Protein AF-A0A381L675-F1 (afdb_monomer)

Nearest PDB structures (foldseek):
  5hnm-assembly3_C  TM=4.010E-01  e=3.890E+00  Enterococcus faecalis V583
  5zhw-assembly2_B  TM=4.001E-01  e=3.402E+00  Enterococcus faecalis V583

pLDDT: mean 77.13, std 12.57, range [38.53, 91.19]

Secondary structure (DSSP, 8-state):
------S--PPPBPPPPTTS---EE-TTS-EE-HHHHHHHHHHHHHHGGG-SSSSEE--SS-BSS-SPPEE----TTSPEEEBTEEE--

Structure (mmCIF, N/CA/C/O backbone):
data_AF-A0A381L675-F1
#
_entry.id   AF-A0A381L675-F1
#
loop_
_atom_site.group_PDB
_atom_site.id
_atom_site.type_symbol
_atom_site.label_atom_id
_atom_site.label_alt_id
_atom_site.label_comp_id
_atom_site.label_asym_id
_atom_site.label_entity_id
_atom_site.label_seq_id
_atom_site.pdbx_PDB_ins_code
_atom_site.Cartn_x
_atom_site.Cartn_y
_atom_site.Cartn_z
_atom_site.occupancy
_atom_site.B_iso_or_equiv
_atom_site.auth_seq_id
_atom_site.auth_comp_id
_atom_site.auth_asym_id
_atom_site.auth_atom_id
_atom_site.pdbx_PDB_model_num
ATOM 1 N N . MET A 1 1 ? 12.740 34.480 11.104 1.00 39.94 1 MET A N 1
ATOM 2 C CA . MET A 1 1 ? 14.012 33.924 10.600 1.00 39.94 1 MET A CA 1
ATOM 3 C C . MET A 1 1 ? 13.691 33.223 9.289 1.00 39.94 1 MET A C 1
ATOM 5 O O . MET A 1 1 ? 13.040 32.190 9.308 1.00 39.94 1 MET A O 1
ATOM 9 N N . LEU A 1 2 ? 13.984 33.874 8.163 1.00 38.53 2 LEU A N 1
ATOM 10 C CA . LEU A 1 2 ? 13.720 33.343 6.824 1.00 38.53 2 LEU A CA 1
ATOM 11 C C . LEU A 1 2 ? 14.832 32.352 6.483 1.00 38.53 2 LEU A C 1
ATOM 13 O O . LEU A 1 2 ? 15.982 32.758 6.344 1.00 38.53 2 LEU A O 1
ATOM 17 N N . ILE A 1 3 ? 14.501 31.068 6.369 1.00 44.16 3 ILE A N 1
ATOM 18 C CA . ILE A 1 3 ? 15.399 30.096 5.747 1.00 44.16 3 ILE A CA 1
ATOM 19 C C . ILE A 1 3 ? 15.016 30.049 4.272 1.00 44.16 3 ILE A C 1
ATOM 21 O O . ILE A 1 3 ? 14.089 29.349 3.877 1.00 44.16 3 ILE A O 1
ATOM 25 N N . GLN A 1 4 ? 15.723 30.838 3.466 1.00 49.81 4 GLN A N 1
ATOM 26 C CA . GLN A 1 4 ? 15.843 30.562 2.042 1.00 49.81 4 GLN A CA 1
ATOM 27 C C . GLN A 1 4 ? 16.737 29.328 1.888 1.00 49.81 4 GLN A C 1
ATOM 29 O O . GLN A 1 4 ? 17.873 29.317 2.368 1.00 49.81 4 GLN A O 1
ATOM 34 N N . ARG A 1 5 ? 16.230 28.286 1.225 1.00 50.50 5 ARG A N 1
ATOM 35 C CA . ARG A 1 5 ? 17.066 27.246 0.626 1.00 50.50 5 ARG A CA 1
ATOM 36 C C . ARG A 1 5 ? 16.780 27.167 -0.869 1.00 50.50 5 ARG A C 1
ATOM 38 O O . ARG A 1 5 ? 15.636 27.174 -1.306 1.00 50.50 5 ARG A O 1
ATOM 45 N N . SER A 1 6 ? 17.893 27.172 -1.579 1.00 63.59 6 SER A N 1
ATOM 46 C CA . SER A 1 6 ? 18.157 27.148 -3.008 1.00 63.59 6 SER A CA 1
ATOM 47 C C . SER A 1 6 ? 17.832 25.802 -3.670 1.00 63.59 6 SER A C 1
ATOM 49 O O . SER A 1 6 ? 17.975 24.759 -3.031 1.00 63.59 6 SER A O 1
ATOM 51 N N . ASP A 1 7 ? 17.447 25.851 -4.949 1.00 67.00 7 ASP A N 1
ATOM 52 C CA . ASP A 1 7 ? 17.595 24.821 -5.999 1.00 67.00 7 ASP A CA 1
ATOM 53 C C . ASP A 1 7 ? 17.534 23.344 -5.581 1.00 67.00 7 ASP A C 1
ATOM 55 O O . ASP A 1 7 ? 18.431 22.559 -5.883 1.00 67.00 7 ASP A O 1
ATOM 59 N N . SER A 1 8 ? 16.474 22.920 -4.901 1.00 58.25 8 SER A N 1
ATOM 60 C CA . SER A 1 8 ? 16.278 21.502 -4.586 1.00 58.25 8 SER A CA 1
ATOM 61 C C . SER A 1 8 ? 14.901 21.059 -5.046 1.00 58.25 8 SER A C 1
ATOM 63 O O . SER A 1 8 ? 13.896 21.680 -4.708 1.00 58.25 8 SER A O 1
ATOM 65 N N . GLY A 1 9 ? 14.873 20.002 -5.861 1.00 62.81 9 GLY A N 1
ATOM 66 C CA . GLY A 1 9 ? 13.646 19.309 -6.242 1.00 62.81 9 GLY A CA 1
ATOM 67 C C . GLY A 1 9 ? 12.852 18.816 -5.021 1.00 62.81 9 GLY A C 1
ATOM 68 O O . GLY A 1 9 ? 13.268 19.022 -3.876 1.00 62.81 9 GLY A O 1
ATOM 69 N N . PRO A 1 10 ? 11.688 18.188 -5.244 1.00 69.88 10 PRO A N 1
ATOM 70 C CA . PRO A 1 10 ? 10.836 17.715 -4.157 1.00 69.88 10 PRO A CA 1
ATOM 71 C C . PRO A 1 10 ? 11.628 16.853 -3.160 1.00 69.88 10 PRO A C 1
ATOM 73 O O . PRO A 1 10 ? 12.422 16.001 -3.542 1.00 69.88 10 PRO A O 1
ATOM 76 N N . ILE A 1 11 ? 11.433 17.102 -1.861 1.00 77.81 11 ILE A N 1
ATOM 77 C CA . ILE A 1 11 ? 12.034 16.286 -0.800 1.00 77.81 11 ILE A CA 1
ATOM 78 C C . ILE A 1 11 ? 11.279 14.949 -0.759 1.00 77.81 11 ILE A C 1
ATOM 80 O O . ILE A 1 11 ? 10.062 14.978 -0.546 1.00 77.81 11 ILE A O 1
ATOM 84 N N . PRO A 1 12 ? 11.957 13.793 -0.902 1.00 83.06 12 PRO A N 1
ATOM 85 C CA . PRO A 1 12 ? 11.292 12.498 -0.840 1.00 83.06 12 PRO A CA 1
ATOM 86 C C . PRO A 1 12 ? 10.602 12.263 0.508 1.00 83.06 12 PRO A C 1
ATOM 88 O O . PRO A 1 12 ? 11.144 12.573 1.574 1.00 83.06 12 PRO A O 1
ATOM 91 N N . LEU A 1 13 ? 9.407 11.681 0.466 1.00 84.31 13 LEU A N 1
ATOM 92 C CA . LEU A 1 13 ? 8.596 11.386 1.642 1.00 84.31 13 LEU A CA 1
ATOM 93 C C . LEU A 1 13 ? 9.140 10.165 2.406 1.00 84.31 13 LEU A C 1
ATOM 95 O O . LEU A 1 13 ? 9.546 9.177 1.790 1.00 84.31 13 LEU A O 1
ATOM 99 N N . PRO A 1 14 ? 9.123 10.168 3.749 1.00 82.06 14 PRO A N 1
ATOM 100 C CA . PRO A 1 14 ? 9.539 9.002 4.521 1.00 82.06 14 PRO A CA 1
ATOM 101 C C . PRO A 1 14 ? 8.559 7.833 4.336 1.00 82.06 14 PRO A C 1
ATOM 103 O O . PRO A 1 14 ? 7.343 8.026 4.312 1.00 82.06 14 PRO A O 1
ATOM 106 N N . VAL A 1 15 ? 9.083 6.605 4.282 1.00 78.19 15 VAL A N 1
ATOM 107 C CA . VAL A 1 15 ? 8.270 5.376 4.324 1.00 78.19 15 VAL A CA 1
ATOM 108 C C . VAL A 1 15 ? 8.106 4.917 5.780 1.00 78.19 15 VAL A C 1
ATOM 110 O O . VAL A 1 15 ? 9.114 4.703 6.459 1.00 78.19 15 VAL A O 1
ATOM 113 N N . PRO A 1 16 ? 6.872 4.745 6.292 1.00 73.06 16 PRO A N 1
ATOM 114 C CA . PRO A 1 16 ? 6.649 4.231 7.641 1.00 73.06 16 PRO A CA 1
ATOM 115 C C . PRO A 1 16 ? 7.237 2.825 7.836 1.00 73.06 16 PRO A C 1
ATOM 117 O O . PRO A 1 16 ? 7.164 1.976 6.950 1.00 73.06 16 PRO A O 1
ATOM 120 N N . CYS A 1 17 ? 7.779 2.554 9.025 1.00 73.50 17 CYS A N 1
ATOM 121 C CA . CYS A 1 17 ? 8.258 1.220 9.392 1.00 73.50 17 CYS A CA 1
ATOM 122 C C . CYS A 1 17 ? 7.083 0.225 9.449 1.00 73.50 17 CYS A C 1
ATOM 124 O O . CYS A 1 17 ? 6.150 0.423 10.227 1.00 73.50 17 CYS A O 1
ATOM 126 N N . GLN A 1 18 ? 7.150 -0.846 8.649 1.00 68.69 18 GLN A N 1
ATOM 127 C CA . GLN A 1 18 ? 6.083 -1.853 8.517 1.00 68.69 18 GLN A CA 1
ATOM 128 C C . GLN A 1 18 ? 5.919 -2.750 9.761 1.00 68.69 18 GLN A C 1
ATOM 130 O O . GLN A 1 18 ? 4.864 -3.356 9.941 1.00 68.69 18 GLN A O 1
ATOM 135 N N . ASP A 1 19 ? 6.927 -2.796 10.639 1.00 70.25 19 ASP A N 1
ATOM 136 C CA . ASP A 1 19 ? 6.926 -3.623 11.856 1.00 70.25 19 ASP A CA 1
ATOM 137 C C . ASP A 1 19 ? 6.327 -2.914 13.080 1.00 70.25 19 ASP A C 1
ATOM 139 O O . ASP A 1 19 ? 6.190 -3.508 14.151 1.00 70.25 19 ASP A O 1
ATOM 143 N N . ARG A 1 20 ? 5.965 -1.632 12.955 1.00 71.69 20 ARG A N 1
ATOM 144 C CA . ARG A 1 20 ? 5.318 -0.875 14.034 1.00 71.69 20 ARG A CA 1
ATOM 145 C C . ARG A 1 20 ? 3.801 -0.964 13.925 1.00 71.69 20 ARG A C 1
ATOM 147 O O . ARG A 1 20 ? 3.252 -1.168 12.847 1.00 71.69 20 ARG A O 1
ATOM 154 N N . TRP A 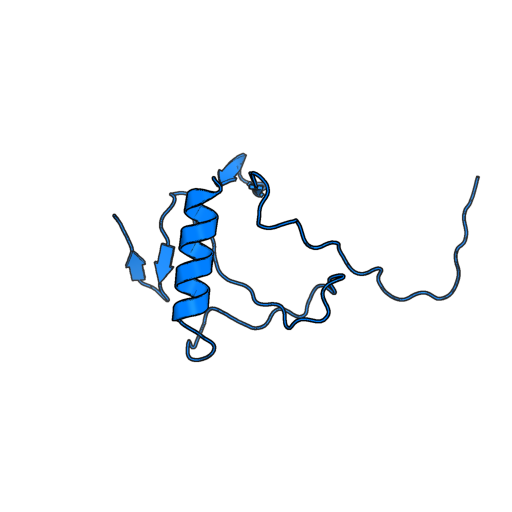1 21 ? 3.118 -0.761 15.053 1.00 66.56 21 TRP A N 1
ATOM 155 C CA . TRP A 1 21 ? 1.663 -0.619 15.069 1.00 66.56 21 TRP A CA 1
ATOM 156 C C . TRP A 1 21 ? 1.267 0.584 14.208 1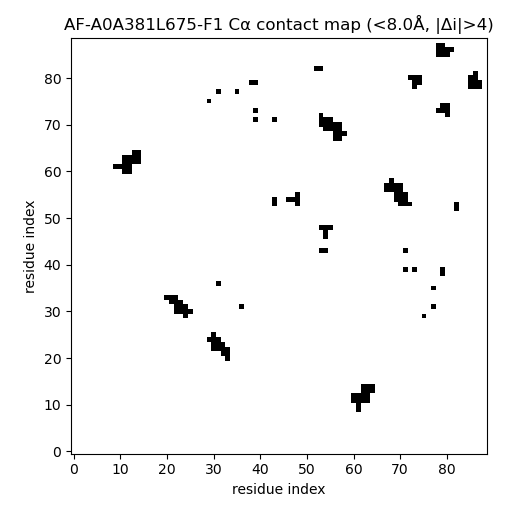.00 66.56 21 TRP A C 1
ATOM 158 O O . TRP A 1 21 ? 1.431 1.737 14.610 1.00 66.56 21 TRP A O 1
ATOM 168 N N . LEU A 1 22 ? 0.796 0.307 12.995 1.00 69.75 22 LEU A N 1
ATOM 169 C CA . LEU A 1 22 ? 0.308 1.312 12.067 1.00 69.75 22 LEU A CA 1
ATOM 170 C C . LEU A 1 22 ? -1.211 1.391 12.220 1.00 69.75 22 LEU A C 1
ATOM 172 O O . LEU A 1 22 ? -1.919 0.417 11.976 1.00 69.75 22 LEU A O 1
ATOM 176 N N . SER A 1 23 ? -1.693 2.555 12.641 1.00 70.38 23 SER A N 1
ATOM 177 C CA . SER A 1 23 ? -3.099 2.937 12.545 1.00 70.38 23 SER A CA 1
ATOM 178 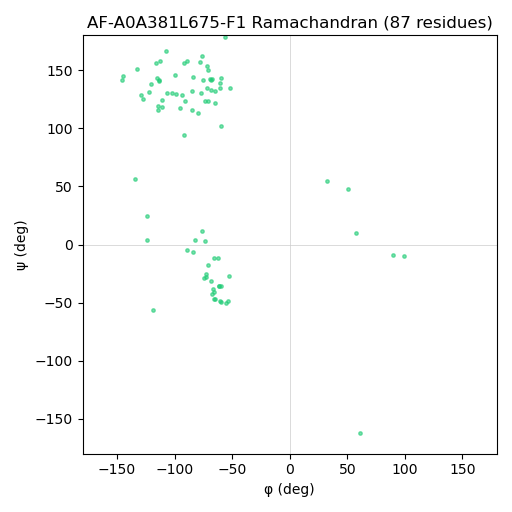C C . SER A 1 23 ? -3.164 4.107 11.581 1.00 70.38 23 SER A C 1
ATOM 180 O O . SER A 1 23 ? -2.604 5.169 11.859 1.00 70.38 23 SER A O 1
ATOM 182 N N . PHE A 1 24 ? -3.832 3.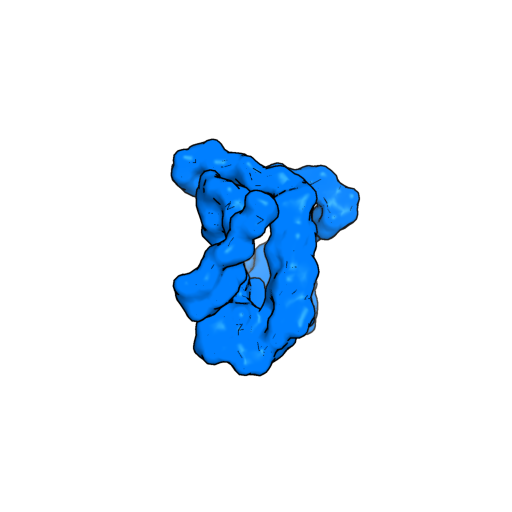916 10.450 1.00 76.19 24 PHE A N 1
ATOM 183 C CA . PHE A 1 24 ? -4.009 4.961 9.448 1.00 76.19 24 PHE A CA 1
ATOM 184 C C . PHE A 1 24 ? -5.452 5.454 9.481 1.00 76.19 24 PHE A C 1
ATOM 186 O O . PHE A 1 24 ? -6.377 4.649 9.463 1.00 76.19 24 PHE A O 1
ATOM 193 N N . LYS A 1 25 ? -5.652 6.772 9.536 1.00 83.62 25 LYS A N 1
ATOM 194 C CA . LYS A 1 25 ? -6.984 7.381 9.523 1.00 83.62 25 LYS A CA 1
ATOM 195 C C . LYS A 1 25 ? -7.161 8.183 8.243 1.00 83.62 25 LYS A C 1
ATOM 197 O O . LYS A 1 25 ? -6.431 9.146 8.011 1.00 83.62 25 LYS A O 1
ATOM 202 N N . CYS A 1 26 ? -8.145 7.808 7.431 1.00 80.56 26 CYS A N 1
ATOM 203 C CA . CYS A 1 26 ? -8.529 8.590 6.259 1.00 80.56 26 CYS A CA 1
ATOM 204 C C . CYS A 1 26 ? -9.344 9.825 6.661 1.00 80.56 26 CYS A C 1
ATOM 206 O O . CYS A 1 26 ? -9.945 9.883 7.736 1.00 80.56 26 CYS A O 1
ATOM 208 N N . ARG A 1 27 ? -9.446 10.797 5.744 1.00 78.31 27 ARG A N 1
ATOM 209 C CA . ARG A 1 27 ? -10.265 12.013 5.912 1.00 78.31 27 ARG A CA 1
ATOM 210 C C . ARG A 1 27 ? -11.728 11.722 6.284 1.00 78.31 27 ARG A C 1
ATOM 212 O O . ARG A 1 27 ? -12.346 12.540 6.952 1.00 78.31 27 ARG A O 1
ATOM 219 N N . SER A 1 28 ? -12.259 10.561 5.895 1.00 79.00 28 SER A N 1
ATOM 220 C CA . SER A 1 28 ? -13.606 10.085 6.244 1.00 79.00 28 SER A CA 1
ATOM 221 C C . SER A 1 28 ? -13.809 9.800 7.736 1.00 79.00 28 SER A C 1
ATOM 223 O O . SER A 1 28 ? -14.935 9.585 8.167 1.00 79.00 28 SER A O 1
ATOM 225 N N . GLY A 1 29 ? -12.740 9.777 8.533 1.00 80.06 29 GLY A N 1
ATOM 226 C CA . GLY A 1 29 ? -12.805 9.440 9.949 1.00 80.06 29 GLY A CA 1
ATOM 227 C C . GLY A 1 29 ? -12.645 7.948 10.242 1.00 80.06 29 GLY A C 1
ATOM 228 O O . GLY A 1 29 ? -12.459 7.598 11.405 1.00 80.06 29 GLY A O 1
ATOM 229 N N . HIS A 1 30 ? -12.658 7.098 9.212 1.00 84.25 30 HIS A N 1
ATOM 230 C CA . HIS A 1 30 ? -12.404 5.669 9.350 1.00 84.25 30 HIS A CA 1
ATOM 231 C C . HIS A 1 30 ? -10.922 5.407 9.654 1.00 84.25 30 HIS A C 1
ATOM 233 O O . HIS A 1 30 ? -10.036 5.994 9.018 1.00 84.25 30 HIS A O 1
ATOM 239 N N . SER A 1 31 ? -10.677 4.534 10.631 1.00 87.19 31 SER A N 1
ATOM 240 C CA . SER A 1 31 ? -9.346 4.124 11.078 1.00 87.19 31 SER A CA 1
ATOM 241 C C . SER A 1 31 ? -9.106 2.670 10.700 1.00 87.19 31 SER A C 1
ATOM 243 O O . SER A 1 31 ? -9.852 1.800 11.132 1.00 87.19 31 SER A O 1
ATOM 245 N N . TYR A 1 32 ? -8.033 2.415 9.964 1.00 86.69 32 TYR A N 1
ATOM 246 C CA . TYR A 1 32 ? -7.648 1.082 9.524 1.00 86.69 32 TYR A CA 1
ATOM 247 C C . TYR A 1 32 ? -6.659 0.454 10.501 1.00 86.69 32 TYR A C 1
ATOM 249 O O . TYR A 1 32 ? -5.628 1.054 10.833 1.00 86.69 32 TYR A O 1
ATOM 257 N N . GLY A 1 33 ? -6.970 -0.764 10.941 1.00 86.38 33 GLY A N 1
ATOM 258 C CA . GLY A 1 33 ? -6.100 -1.562 11.798 1.00 86.38 33 GLY A CA 1
ATOM 259 C C . GLY A 1 33 ? -4.953 -2.226 11.031 1.00 86.38 33 GLY A C 1
ATOM 260 O O . GLY A 1 33 ? -5.042 -2.488 9.832 1.00 86.38 33 GLY A O 1
ATOM 261 N N . ILE A 1 34 ? -3.878 -2.558 11.750 1.00 85.38 34 ILE A N 1
ATOM 262 C CA . ILE A 1 34 ? -2.687 -3.193 11.166 1.00 85.38 34 ILE A CA 1
ATOM 263 C C . ILE A 1 34 ? -2.994 -4.542 10.495 1.00 85.38 34 ILE A C 1
ATOM 265 O O . ILE A 1 34 ? -2.406 -4.851 9.464 1.00 85.38 34 ILE A O 1
ATOM 269 N N . GLU A 1 35 ? -3.927 -5.330 11.037 1.00 87.31 35 GLU A N 1
ATOM 270 C CA . GLU A 1 35 ? -4.285 -6.642 10.481 1.00 87.31 35 GLU A CA 1
ATOM 271 C C . GLU A 1 35 ? -4.982 -6.523 9.122 1.00 87.31 35 GLU A C 1
ATOM 273 O O . GLU A 1 35 ? -4.609 -7.220 8.177 1.00 87.31 35 GLU A O 1
ATOM 278 N N . TYR A 1 36 ? -5.906 -5.568 8.979 1.00 88.44 36 TYR A N 1
ATOM 279 C CA . TYR A 1 36 ? -6.525 -5.254 7.691 1.00 88.44 36 TYR A CA 1
ATOM 280 C C . TYR A 1 36 ? -5.473 -4.819 6.662 1.00 88.44 36 TYR A C 1
ATOM 282 O O . TYR A 1 36 ? -5.384 -5.387 5.574 1.00 88.44 36 TYR A O 1
ATOM 290 N N . LEU A 1 37 ? -4.596 -3.878 7.033 1.00 87.75 37 LEU A N 1
ATOM 291 C CA . LEU A 1 37 ? -3.534 -3.391 6.146 1.00 87.75 37 LEU A CA 1
ATOM 292 C C . LEU A 1 37 ? -2.561 -4.511 5.737 1.00 87.75 37 LEU A C 1
ATOM 294 O O . LEU A 1 37 ? -2.120 -4.563 4.588 1.00 87.75 37 LEU A O 1
ATOM 298 N N . ARG A 1 38 ? -2.262 -5.455 6.638 1.00 87.38 38 ARG A N 1
ATOM 299 C CA . ARG A 1 38 ? -1.473 -6.658 6.323 1.00 87.38 38 ARG A CA 1
ATOM 300 C C . ARG A 1 38 ? -2.194 -7.588 5.345 1.00 87.38 38 ARG A C 1
ATOM 302 O O . ARG A 1 38 ? -1.532 -8.110 4.445 1.00 87.38 38 ARG A O 1
ATOM 309 N N . LYS A 1 39 ? -3.513 -7.787 5.488 1.00 88.50 39 LYS A N 1
ATOM 310 C CA . LYS A 1 39 ? -4.334 -8.571 4.540 1.00 88.50 39 LYS A CA 1
ATOM 311 C C . LYS A 1 39 ? -4.287 -7.932 3.149 1.00 88.50 39 LYS A C 1
ATOM 313 O O . LYS A 1 39 ? -3.932 -8.617 2.191 1.00 88.50 39 LYS A O 1
ATOM 318 N N . VAL A 1 40 ? -4.499 -6.615 3.059 1.00 89.50 40 VAL A N 1
ATOM 319 C CA . VAL A 1 40 ? -4.397 -5.841 1.806 1.00 89.50 40 VAL A CA 1
ATOM 320 C C . VAL A 1 40 ? -3.026 -6.020 1.150 1.00 89.50 40 VAL A C 1
ATOM 322 O O . VAL A 1 40 ? -2.947 -6.395 -0.018 1.00 89.50 40 VAL A O 1
ATOM 325 N N . LEU A 1 41 ? -1.934 -5.833 1.901 1.00 87.50 41 LEU A N 1
ATOM 326 C CA . LEU A 1 41 ? -0.575 -5.994 1.371 1.00 87.50 41 LEU A CA 1
ATOM 327 C C . LEU A 1 41 ? -0.293 -7.419 0.881 1.00 87.50 41 LEU A C 1
ATOM 329 O O . LEU A 1 41 ? 0.429 -7.596 -0.100 1.00 87.50 41 LEU A O 1
ATOM 333 N N . ARG A 1 42 ? -0.831 -8.444 1.553 1.00 88.31 42 ARG A N 1
ATOM 334 C CA . ARG A 1 42 ? -0.677 -9.842 1.127 1.00 88.31 42 ARG A CA 1
ATOM 335 C C . ARG A 1 42 ? -1.386 -10.094 -0.203 1.00 88.31 42 ARG A C 1
ATOM 337 O O . ARG A 1 42 ? -0.777 -10.685 -1.089 1.00 88.31 42 ARG A O 1
ATOM 344 N N . ILE A 1 43 ? -2.626 -9.626 -0.340 1.00 87.62 43 ILE A N 1
ATOM 345 C CA . ILE A 1 43 ? -3.426 -9.784 -1.562 1.00 87.62 43 ILE A CA 1
ATOM 346 C C . ILE A 1 43 ? -2.794 -9.023 -2.729 1.00 87.62 43 ILE A C 1
ATOM 348 O O . ILE A 1 43 ? -2.578 -9.603 -3.790 1.00 87.62 43 ILE A O 1
ATOM 352 N N . MET A 1 44 ? -2.402 -7.768 -2.504 1.00 87.44 44 MET A N 1
ATOM 353 C CA . MET A 1 44 ? -1.677 -6.951 -3.477 1.00 87.44 44 MET A CA 1
ATOM 354 C C . MET A 1 44 ? -0.414 -7.667 -3.989 1.00 87.44 44 MET A C 1
ATOM 356 O O . MET A 1 44 ? -0.202 -7.762 -5.194 1.00 87.44 44 MET A O 1
ATOM 360 N N . LYS A 1 45 ? 0.412 -8.215 -3.085 1.00 85.94 45 LYS A N 1
ATOM 361 C CA . LYS A 1 45 ? 1.640 -8.940 -3.458 1.00 85.94 45 LYS A CA 1
ATOM 362 C C . LYS A 1 45 ? 1.366 -10.243 -4.207 1.00 85.94 45 LYS A C 1
ATOM 364 O O . LYS A 1 45 ? 2.125 -10.575 -5.107 1.00 85.94 45 LYS A O 1
ATOM 369 N N . ALA A 1 46 ? 0.325 -10.982 -3.822 1.00 85.06 46 ALA A N 1
ATOM 370 C CA . ALA A 1 46 ? -0.039 -12.242 -4.468 1.00 85.06 46 ALA A CA 1
ATOM 371 C C . ALA A 1 46 ? -0.559 -12.039 -5.898 1.00 85.06 46 ALA A C 1
ATOM 373 O O . ALA A 1 46 ? -0.349 -12.897 -6.747 1.00 85.06 46 ALA A O 1
ATOM 374 N N . ARG A 1 47 ? -1.217 -10.904 -6.153 1.00 81.50 47 ARG A N 1
ATOM 375 C CA . ARG A 1 47 ? -1.743 -10.526 -7.470 1.00 81.50 47 ARG A CA 1
ATOM 376 C C . ARG A 1 47 ? -0.653 -10.115 -8.467 1.00 81.50 47 ARG A C 1
ATOM 378 O O . ARG A 1 47 ? -0.826 -10.314 -9.662 1.00 81.50 47 ARG A O 1
ATOM 385 N N . GLY A 1 48 ? 0.474 -9.593 -7.982 1.00 71.94 48 GLY A N 1
ATOM 386 C CA . GLY A 1 48 ? 1.578 -9.165 -8.844 1.00 71.94 48 GLY A CA 1
ATOM 387 C C . GLY A 1 48 ? 1.178 -8.049 -9.818 1.00 71.94 48 GLY A C 1
ATOM 388 O O . GLY A 1 48 ? 0.175 -7.372 -9.621 1.00 71.94 48 GLY A O 1
ATOM 389 N N . GLU A 1 49 ? 1.978 -7.853 -10.866 1.00 69.38 49 GLU A N 1
ATOM 390 C CA . GLU A 1 49 ? 1.764 -6.812 -11.891 1.00 69.38 49 GLU A CA 1
ATOM 391 C C . GLU A 1 49 ? 0.753 -7.233 -12.981 1.00 69.38 49 GLU A C 1
ATOM 393 O O . GLU A 1 49 ? 0.555 -6.514 -13.953 1.00 69.38 49 GLU A O 1
ATOM 398 N N . GLU A 1 50 ? 0.139 -8.415 -12.860 1.00 63.44 50 GLU A N 1
ATOM 399 C CA . GLU A 1 50 ? -0.671 -9.032 -13.924 1.00 63.44 50 GLU A CA 1
ATOM 400 C C . GLU A 1 50 ? -2.127 -8.539 -13.965 1.00 63.44 50 GLU A C 1
ATOM 402 O O . GLU A 1 50 ? -2.876 -8.879 -14.883 1.00 63.44 50 GLU A O 1
ATOM 407 N N . ASN A 1 51 ? -2.544 -7.725 -12.993 1.00 66.06 51 ASN A N 1
ATOM 408 C CA . ASN A 1 51 ? -3.894 -7.174 -12.960 1.00 66.06 51 ASN A CA 1
ATOM 409 C C . ASN A 1 51 ? -4.034 -5.911 -13.806 1.00 66.06 51 ASN A C 1
ATOM 411 O O . ASN A 1 51 ? -3.166 -5.046 -13.842 1.00 66.06 51 ASN A O 1
ATOM 415 N N . ILE A 1 52 ? -5.204 -5.781 -14.429 1.00 69.25 52 ILE A N 1
ATOM 416 C CA . ILE A 1 52 ? -5.532 -4.684 -15.349 1.00 69.25 52 ILE A CA 1
ATOM 417 C C . ILE A 1 52 ? -5.755 -3.357 -14.601 1.00 69.25 52 ILE A C 1
ATOM 419 O O . ILE A 1 52 ? -5.595 -2.292 -15.192 1.00 69.25 52 ILE A O 1
ATOM 423 N N . LEU A 1 53 ? -6.145 -3.412 -13.320 1.00 82.94 53 LEU A N 1
ATOM 424 C CA . LEU A 1 53 ? -6.492 -2.229 -12.524 1.00 82.94 53 LEU A CA 1
ATOM 425 C C . LEU A 1 53 ? -5.582 -2.043 -11.313 1.00 82.94 53 LEU A C 1
ATOM 427 O O . LEU A 1 53 ? -5.001 -0.974 -11.167 1.00 82.94 53 LEU A O 1
ATOM 431 N N . TYR A 1 54 ? -5.474 -3.047 -10.436 1.00 87.56 54 TYR A N 1
ATOM 432 C CA . TYR A 1 54 ? -4.645 -2.952 -9.236 1.00 87.56 54 TYR A CA 1
ATOM 433 C C . TYR A 1 54 ? -3.972 -4.285 -8.861 1.00 87.56 54 TYR A C 1
ATOM 435 O O . TYR A 1 54 ? -4.605 -5.340 -8.941 1.00 87.56 54 TYR A O 1
ATOM 443 N N . PRO A 1 55 ? -2.740 -4.270 -8.322 1.00 89.06 55 PRO A N 1
ATOM 444 C CA . PRO A 1 55 ? -1.926 -3.087 -8.031 1.00 89.06 55 PRO A CA 1
ATOM 445 C C . PRO A 1 55 ? -1.418 -2.373 -9.286 1.00 89.06 55 PRO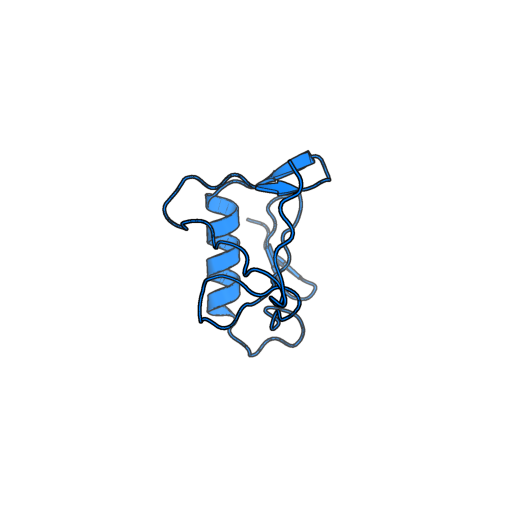 A C 1
ATOM 447 O O . PRO A 1 55 ? -1.041 -3.020 -10.253 1.00 89.06 55 PRO A O 1
ATOM 450 N N . ASP A 1 56 ? -1.377 -1.041 -9.230 1.00 88.38 56 ASP A N 1
ATOM 451 C CA . ASP A 1 56 ? -0.837 -0.199 -10.304 1.00 88.38 56 ASP A CA 1
ATOM 452 C C . ASP A 1 56 ? 0.399 0.560 -9.820 1.00 88.38 56 ASP A C 1
ATOM 454 O O . ASP A 1 56 ? 0.597 0.773 -8.616 1.00 88.38 56 ASP A O 1
ATOM 458 N N . LYS A 1 57 ? 1.259 0.952 -10.753 1.00 88.75 57 LYS A N 1
ATOM 459 C CA . LYS A 1 57 ? 2.473 1.696 -10.453 1.00 88.75 57 LYS A CA 1
ATOM 460 C C . LYS A 1 57 ? 2.118 3.101 -9.974 1.00 88.75 57 LYS A C 1
ATOM 462 O O . LYS A 1 57 ? 1.351 3.822 -10.599 1.00 88.75 57 LYS A O 1
ATOM 467 N N . PHE A 1 58 ? 2.749 3.527 -8.887 1.00 87.50 58 PHE A N 1
ATOM 468 C CA . PHE A 1 58 ? 2.532 4.845 -8.306 1.00 87.50 58 PHE A CA 1
ATOM 469 C C . PHE A 1 58 ? 3.765 5.735 -8.477 1.00 87.50 58 PHE A C 1
ATOM 471 O O . PHE A 1 58 ? 4.842 5.427 -7.967 1.00 87.50 58 PHE A O 1
ATOM 478 N N . THR A 1 59 ? 3.614 6.849 -9.196 1.00 86.19 59 THR A N 1
ATOM 479 C CA . THR A 1 59 ? 4.725 7.764 -9.524 1.00 86.19 59 THR A CA 1
ATOM 480 C C . THR A 1 59 ? 4.488 9.207 -9.089 1.00 86.19 59 THR A C 1
ATOM 482 O O . THR A 1 59 ? 5.311 10.064 -9.391 1.00 86.19 59 THR A O 1
ATOM 485 N N . GLU A 1 60 ? 3.377 9.507 -8.410 1.00 86.06 60 GLU A N 1
ATOM 486 C CA . GLU A 1 60 ? 3.057 10.889 -8.019 1.00 86.06 60 GLU A CA 1
ATOM 487 C C . GLU A 1 60 ? 3.918 11.393 -6.856 1.00 86.06 60 GLU A C 1
ATOM 489 O O . GLU A 1 60 ? 4.180 12.592 -6.764 1.00 86.06 60 GLU A O 1
ATOM 494 N N . PHE A 1 61 ? 4.376 10.492 -5.979 1.00 81.75 61 PHE A N 1
ATOM 495 C CA . PHE A 1 61 ? 5.275 10.836 -4.881 1.00 81.75 61 PHE A CA 1
A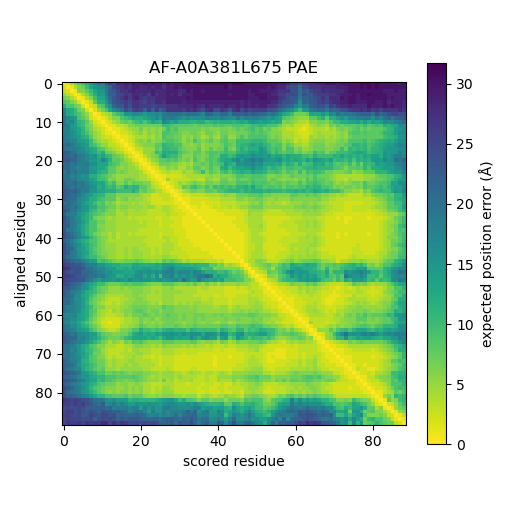TOM 496 C C . PHE A 1 61 ? 6.592 10.077 -4.965 1.00 81.75 61 PHE A C 1
ATOM 498 O O . PHE A 1 61 ? 6.638 8.865 -5.191 1.00 81.75 61 PHE A O 1
ATOM 505 N N . GLU A 1 62 ? 7.664 10.810 -4.694 1.00 84.00 62 GLU A N 1
ATOM 506 C CA . GLU A 1 62 ? 8.965 10.237 -4.403 1.00 84.00 62 GLU A CA 1
ATOM 507 C C . GLU A 1 62 ? 9.028 9.894 -2.919 1.00 84.00 62 GLU A C 1
ATOM 509 O O . GLU A 1 62 ? 8.693 10.712 -2.060 1.00 84.00 62 GLU A O 1
ATOM 514 N N . TYR A 1 63 ? 9.473 8.682 -2.615 1.00 84.44 63 TYR A N 1
ATOM 515 C CA . TYR A 1 63 ? 9.700 8.232 -1.251 1.00 84.44 63 TYR A CA 1
ATOM 516 C C . TYR A 1 63 ? 11.195 8.026 -1.018 1.00 84.44 63 TYR A C 1
ATOM 518 O O . TYR A 1 63 ? 11.953 7.780 -1.950 1.00 84.44 63 TYR A O 1
ATOM 526 N N . THR A 1 64 ? 11.635 8.061 0.239 1.00 83.12 64 THR A N 1
ATOM 527 C CA . THR A 1 64 ? 13.035 7.787 0.619 1.00 83.12 64 THR A CA 1
ATOM 528 C C . THR A 1 64 ? 13.490 6.360 0.285 1.00 83.12 64 THR A C 1
ATOM 530 O O . THR A 1 64 ? 14.668 6.037 0.393 1.00 83.12 64 THR A O 1
ATOM 533 N N . SER A 1 65 ? 12.550 5.486 -0.071 1.00 78.25 65 SER A N 1
ATOM 534 C CA . SER A 1 65 ? 12.793 4.142 -0.584 1.00 78.25 65 SER A CA 1
ATOM 535 C C . SER A 1 65 ? 13.219 4.211 -2.052 1.00 78.25 65 SER A C 1
ATOM 537 O O . SER A 1 65 ? 12.508 4.783 -2.869 1.00 78.25 65 SER A O 1
ATOM 539 N N . SER A 1 66 ? 14.311 3.533 -2.413 1.00 68.50 66 SER A N 1
ATOM 540 C CA . SER A 1 66 ? 14.748 3.368 -3.809 1.00 68.50 66 SER A CA 1
ATOM 541 C C . SER A 1 66 ? 13.928 2.332 -4.601 1.00 68.50 66 SER A C 1
ATOM 543 O O . SER A 1 66 ? 14.362 1.882 -5.658 1.00 68.50 66 SER A O 1
ATOM 545 N N . SER A 1 67 ? 12.795 1.877 -4.062 1.00 74.12 67 SER A N 1
ATOM 546 C CA . SER A 1 67 ? 11.948 0.829 -4.645 1.00 74.12 67 SER A CA 1
ATOM 547 C C . SER A 1 67 ? 10.898 1.409 -5.594 1.00 74.12 67 SER A C 1
ATOM 549 O O . SER A 1 67 ? 10.489 2.560 -5.451 1.00 74.12 67 SER A O 1
ATOM 551 N N . ASN A 1 68 ? 10.387 0.573 -6.502 1.00 82.94 68 ASN A N 1
ATOM 552 C CA . ASN A 1 68 ? 9.140 0.868 -7.207 1.00 82.94 68 ASN A CA 1
ATOM 553 C C . ASN A 1 68 ? 7.992 0.998 -6.196 1.00 82.94 68 ASN A C 1
ATOM 555 O O . ASN A 1 68 ? 7.847 0.155 -5.307 1.00 82.94 68 ASN A O 1
ATOM 559 N N . ASN A 1 69 ? 7.174 2.036 -6.358 1.00 86.38 69 ASN A N 1
ATOM 560 C CA . ASN A 1 69 ? 5.992 2.260 -5.535 1.00 86.38 69 ASN A CA 1
ATOM 561 C C . ASN A 1 69 ? 4.746 1.790 -6.283 1.00 86.38 69 ASN A C 1
ATOM 563 O O . ASN A 1 69 ? 4.657 1.910 -7.505 1.00 86.38 69 ASN A O 1
ATOM 567 N N . TRP A 1 70 ? 3.786 1.280 -5.522 1.00 88.00 70 TRP A N 1
ATOM 568 C CA . TRP A 1 70 ? 2.544 0.717 -6.030 1.00 88.00 70 TRP A CA 1
ATOM 569 C C . TRP A 1 70 ? 1.366 1.265 -5.237 1.00 88.00 70 TRP A C 1
ATOM 571 O O . TRP A 1 70 ? 1.507 1.573 -4.049 1.00 88.00 70 TRP A O 1
ATOM 581 N N . ILE A 1 71 ? 0.208 1.356 -5.881 1.00 89.88 71 ILE A N 1
ATOM 582 C CA . ILE A 1 71 ? -1.052 1.764 -5.267 1.00 89.88 71 ILE A CA 1
ATOM 583 C C . ILE A 1 71 ? -2.056 0.607 -5.288 1.00 89.88 71 ILE A C 1
ATOM 585 O O . ILE A 1 71 ? -2.110 -0.176 -6.236 1.00 89.88 71 ILE A O 1
ATOM 589 N N . TYR A 1 72 ? -2.848 0.497 -4.219 1.00 91.19 72 TYR A N 1
ATOM 590 C CA . TYR A 1 72 ? -3.937 -0.468 -4.093 1.00 91.19 72 TYR A CA 1
ATOM 591 C C . TYR A 1 72 ? -5.098 0.139 -3.284 1.00 91.19 72 TYR A C 1
ATOM 593 O O . TYR A 1 72 ? -4.829 0.849 -2.307 1.00 91.19 72 TYR A O 1
ATOM 601 N N . PRO A 1 73 ? -6.371 -0.118 -3.637 1.00 90.31 73 PRO A N 1
ATOM 602 C CA . PRO A 1 73 ? -7.512 0.434 -2.915 1.00 90.31 73 PRO A CA 1
ATOM 603 C C . PRO A 1 73 ? -7.670 -0.145 -1.505 1.00 90.31 73 PRO A C 1
ATOM 605 O O . PRO A 1 73 ? -7.525 -1.346 -1.285 1.00 90.31 73 PRO A O 1
ATOM 608 N N . ILE A 1 74 ? -8.061 0.712 -0.563 1.00 89.69 74 ILE A N 1
ATOM 609 C CA . ILE A 1 74 ? -8.556 0.325 0.765 1.00 89.69 74 ILE A CA 1
ATOM 610 C C . ILE A 1 74 ? -10.033 0.714 0.879 1.00 89.69 74 ILE A C 1
ATOM 612 O O . ILE A 1 74 ? -10.435 1.766 0.374 1.00 89.69 74 ILE A O 1
ATOM 616 N N . LEU A 1 75 ? -10.843 -0.134 1.512 1.00 88.00 75 LEU A N 1
ATOM 617 C CA . LEU A 1 75 ? -12.297 0.015 1.607 1.00 88.00 75 LEU A CA 1
ATOM 618 C C . LEU A 1 75 ? -12.725 0.274 3.059 1.00 88.00 75 LEU A C 1
ATOM 620 O O . LEU A 1 75 ? -12.174 -0.344 3.963 1.00 88.00 75 LEU A O 1
ATOM 624 N N . PRO A 1 76 ? -13.723 1.142 3.305 1.00 84.25 76 PRO A N 1
ATOM 625 C CA . PRO A 1 76 ? -14.088 1.622 4.645 1.00 84.25 76 PRO A CA 1
ATOM 626 C C . PRO A 1 76 ? -14.817 0.600 5.537 1.00 84.25 76 PRO A C 1
ATOM 628 O O . PRO A 1 76 ? -15.259 0.955 6.628 1.00 84.25 76 PRO A O 1
ATOM 631 N N . ASP A 1 77 ? -15.012 -0.628 5.068 1.00 83.19 77 ASP A N 1
ATOM 632 C CA . ASP A 1 77 ? -15.753 -1.699 5.740 1.00 83.19 77 ASP A CA 1
ATOM 633 C C . ASP A 1 77 ? -14.910 -2.971 5.916 1.00 83.19 77 ASP A C 1
ATOM 635 O O . ASP A 1 77 ? -15.452 -4.070 5.996 1.00 83.19 77 ASP A O 1
ATOM 639 N N . ASP A 1 78 ? -13.583 -2.818 5.945 1.00 81.44 78 ASP A N 1
ATOM 640 C CA . ASP A 1 78 ? -12.593 -3.894 6.082 1.00 81.44 78 ASP A CA 1
ATOM 641 C C . ASP A 1 78 ? -12.672 -4.993 5.000 1.00 81.44 78 ASP A C 1
ATOM 643 O O . ASP A 1 78 ? -11.955 -5.997 5.068 1.00 81.44 78 ASP A O 1
ATOM 647 N N . ARG A 1 79 ? -13.470 -4.796 3.940 1.00 87.88 79 ARG A N 1
ATOM 648 C CA . ARG A 1 79 ? -13.438 -5.654 2.751 1.00 87.88 79 ARG A CA 1
ATOM 649 C C . ARG A 1 79 ? -12.174 -5.404 1.940 1.00 87.88 79 ARG A C 1
ATOM 651 O O . ARG A 1 79 ? -11.591 -4.312 1.943 1.00 87.88 79 ARG A O 1
ATOM 658 N N . ILE A 1 80 ? -11.765 -6.426 1.197 1.00 88.00 80 ILE A N 1
A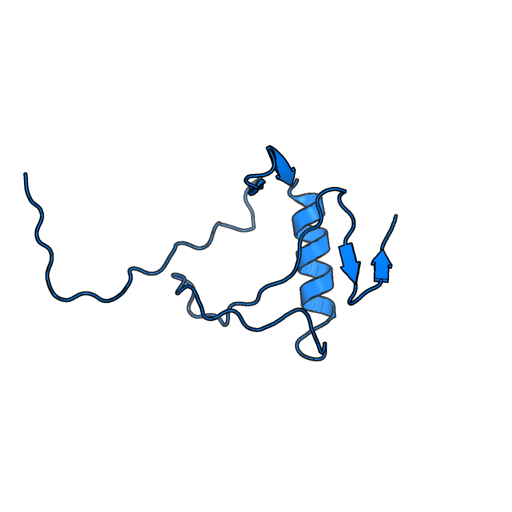TOM 659 C CA . ILE A 1 80 ? -10.643 -6.330 0.266 1.00 88.00 80 ILE A CA 1
ATOM 660 C C . ILE A 1 80 ? -11.193 -6.107 -1.139 1.00 88.00 80 ILE A C 1
ATOM 662 O O . ILE A 1 80 ? -12.084 -6.82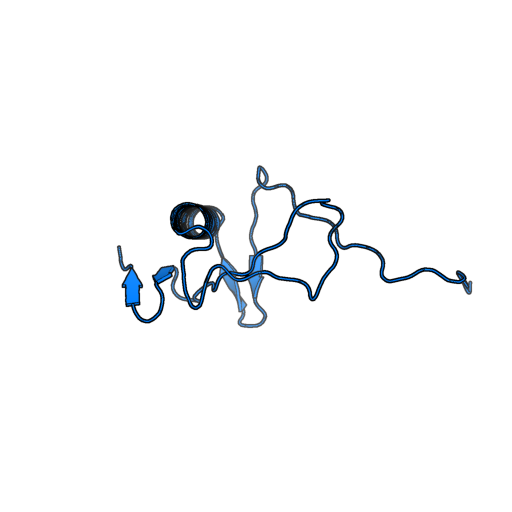3 -1.596 1.00 88.00 80 ILE A O 1
ATOM 666 N N . TYR A 1 81 ? -10.666 -5.087 -1.814 1.00 86.56 81 TYR A N 1
ATOM 667 C CA . TYR A 1 81 ? -10.968 -4.830 -3.216 1.00 86.56 81 TYR A CA 1
ATOM 668 C C . TYR A 1 81 ? -10.435 -5.972 -4.088 1.00 86.56 81 TYR A C 1
ATOM 670 O O . TYR A 1 81 ? -9.275 -6.346 -3.927 1.00 86.56 81 TYR A O 1
ATOM 678 N N . MET A 1 82 ? -11.249 -6.498 -5.008 1.00 83.31 82 MET A N 1
ATOM 679 C CA . MET A 1 82 ? -10.880 -7.596 -5.910 1.00 83.31 82 MET A CA 1
ATOM 680 C C . MET A 1 82 ? -11.310 -7.305 -7.365 1.00 83.31 82 MET A C 1
ATOM 682 O O . MET A 1 82 ? -12.048 -8.084 -7.951 1.00 83.31 82 MET A O 1
ATOM 686 N N . ASP A 1 83 ? -10.870 -6.187 -7.958 1.00 72.38 83 ASP A N 1
ATOM 687 C CA . ASP A 1 83 ? -11.111 -5.822 -9.377 1.00 72.38 83 ASP A CA 1
ATOM 688 C C . ASP A 1 83 ? -12.580 -5.910 -9.835 1.00 72.38 83 ASP A C 1
ATOM 690 O O . ASP A 1 83 ? -12.907 -6.460 -10.883 1.00 72.38 83 ASP A O 1
ATOM 694 N N . GLY A 1 84 ? -13.488 -5.346 -9.036 1.00 65.62 84 GLY A N 1
ATOM 695 C CA . GLY A 1 84 ? -14.934 -5.388 -9.297 1.00 65.62 84 GLY A CA 1
ATOM 696 C C . GLY A 1 84 ? -15.679 -6.457 -8.497 1.00 65.62 84 GLY A C 1
ATOM 697 O O . GLY A 1 84 ? -16.905 -6.409 -8.429 1.00 65.62 84 GLY A O 1
ATOM 698 N N . GLU A 1 85 ? -14.953 -7.344 -7.818 1.00 63.06 85 GLU A N 1
ATOM 699 C CA . GLU A 1 85 ? -15.480 -8.250 -6.799 1.00 63.06 85 GLU A CA 1
ATOM 700 C C . GLU A 1 85 ? -15.026 -7.817 -5.391 1.00 63.06 85 GLU A C 1
ATOM 702 O O . GLU A 1 85 ? -14.146 -6.962 -5.225 1.00 63.06 85 GLU A O 1
ATOM 707 N N . PHE A 1 86 ? -15.650 -8.383 -4.356 1.00 57.78 86 PHE A N 1
ATOM 708 C CA . PHE A 1 86 ? -15.320 -8.116 -2.955 1.00 57.78 86 PHE A CA 1
ATOM 709 C C . PHE A 1 86 ? -15.120 -9.440 -2.226 1.00 57.78 86 PHE A C 1
ATOM 711 O O . PHE A 1 86 ? -16.000 -10.296 -2.270 1.00 57.78 86 PHE A O 1
ATOM 718 N N . GLU A 1 87 ? -14.002 -9.589 -1.517 1.00 55.59 87 GLU A N 1
ATOM 719 C CA . GLU A 1 87 ? -13.840 -10.704 -0.585 1.00 55.59 87 GLU A CA 1
ATOM 720 C C . GLU A 1 87 ? -14.472 -10.308 0.757 1.00 55.59 87 GLU A C 1
ATOM 722 O O . GLU A 1 8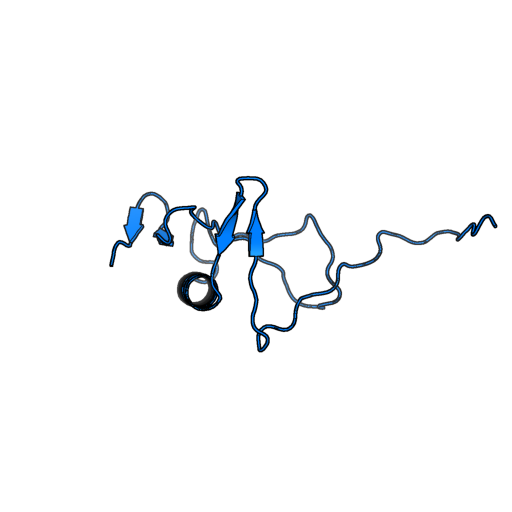7 ? -14.054 -9.337 1.399 1.00 55.59 87 GLU A O 1
ATOM 727 N N . THR A 1 88 ? -15.526 -11.022 1.142 1.00 50.97 88 THR A N 1
ATOM 728 C CA . THR A 1 88 ? -16.126 -10.976 2.480 1.00 50.97 88 THR A CA 1
ATOM 729 C C . THR A 1 88 ? -15.661 -12.211 3.243 1.00 50.97 88 THR A C 1
ATOM 731 O O . THR A 1 88 ? -15.761 -13.306 2.692 1.00 50.97 88 THR A O 1
ATOM 734 N N . ASP A 1 89 ? -15.155 -12.035 4.467 1.00 54.09 89 ASP A N 1
ATOM 735 C CA . ASP A 1 89 ? -14.963 -13.162 5.398 1.00 54.09 89 ASP A CA 1
ATOM 736 C C . ASP A 1 89 ? -16.315 -13.788 5.788 1.00 54.09 89 ASP A C 1
ATOM 738 O O . ASP A 1 89 ? -17.312 -13.031 5.899 1.00 54.09 89 ASP A O 1
#

Sequence (89 aa):
MLIQRSDSGPIPLPVPCQDRWLSFKCRSGHSYGIEYLRKVLRIMKARGEENILYPDKFTEFEYTSSSNNWIYPILPDDRIYMDGEFETD

Radius of gyration: 16.38 Å; Cα contacts (8 Å, |Δi|>4): 81; chains: 1; bounding box: 34×47×30 Å

Foldseek 3Di:
DDDDDDDDDDDAAEDDDLPDFDWDADPVRAIDGSVLVVVQVVVLVVCPPPDPPPQDFDDPGGHPDPDTDTDADDDRPSWHDDPPDTDDD

Solvent-accessible surface area (backbone atoms only — not comparable to full-atom values): 6073 Å² total; per-residue (Å²): 135,87,81,85,81,76,98,68,76,87,78,55,39,82,74,80,69,84,90,50,95,50,74,50,68,51,97,88,70,52,70,45,52,50,68,58,55,49,52,51,54,50,52,45,60,74,56,39,81,79,41,95,72,60,36,32,83,44,77,90,66,60,47,70,57,95,62,92,46,70,43,72,82,83,49,99,77,82,42,46,75,50,96,92,46,73,56,75,134

Organism: NCBI:txid1268274

Mean predicted aligned error: 9.54 Å